Protein AF-A0A344SCT6-F1 (afdb_monomer_lite)

Radius of gyration: 14.08 Å; chains: 1; bounding box: 34×28×33 Å

Sequence (73 aa):
MYNHTKGDALRVEQNHFMAEEIGDTVIQLLENGKRVTTGNIVDLLERKRHALHGNKADQIREILIFIRKKSVM

Organism: Salmonella enterica (NCBI:txid28901)

pLDDT: mean 84.86, std 15.82, range [41.53, 98.06]

Foldseek 3Di:
DPPPPVVVVVVVVLVVVLCVLLVVLQVVCVVVVHDDDLVSSLVVLVVVLVVDDDPVNVSSVVSNVVSVVVVVD

Secondary structure (DSSP, 8-state):
---HHHHHHHHHHHHHHHHHHHHHHHHHHHHTT----HHHHHHHHHHHHHH--THHHHHHHHHHHHHHHHHT-

Structure (mmCIF, N/CA/C/O backbone):
data_AF-A0A344SCT6-F1
#
_entry.id   AF-A0A344SCT6-F1
#
loop_
_atom_site.group_PDB
_atom_site.id
_atom_site.type_symbol
_atom_site.label_atom_id
_atom_site.label_alt_id
_atom_site.label_comp_id
_atom_site.label_asym_id
_atom_site.label_entity_id
_atom_site.label_seq_id
_atom_site.pdbx_PDB_ins_code
_atom_site.Cartn_x
_atom_site.Cartn_y
_atom_site.Cartn_z
_atom_site.occupancy
_atom_site.B_iso_or_equiv
_atom_site.auth_seq_id
_atom_site.auth_comp_id
_atom_site.auth_asym_id
_atom_site.auth_atom_id
_atom_site.pdbx_PDB_model_num
ATOM 1 N N . MET A 1 1 ? 26.818 -20.647 -20.704 1.00 41.53 1 MET A N 1
ATOM 2 C CA . MET A 1 1 ? 26.732 -20.301 -19.269 1.00 41.53 1 MET A CA 1
ATOM 3 C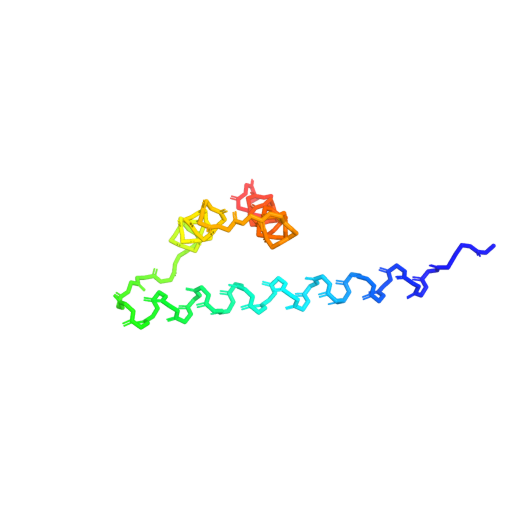 C . MET A 1 1 ? 25.798 -19.109 -19.128 1.00 41.53 1 MET A C 1
ATOM 5 O O . MET A 1 1 ? 26.200 -17.992 -19.413 1.00 41.53 1 MET A O 1
ATOM 9 N N . TYR A 1 2 ? 24.522 -19.353 -18.822 1.00 42.50 2 TYR A N 1
ATOM 10 C CA . TYR A 1 2 ? 23.545 -18.281 -18.615 1.00 42.50 2 TYR A CA 1
ATOM 11 C C . TYR A 1 2 ? 23.805 -17.621 -17.251 1.00 42.50 2 TYR A C 1
ATOM 13 O O . TYR A 1 2 ? 23.963 -18.316 -16.250 1.00 42.50 2 TYR A O 1
ATOM 21 N N . ASN A 1 3 ? 23.905 -16.290 -17.248 1.00 45.09 3 ASN A N 1
ATOM 22 C CA . ASN A 1 3 ? 24.239 -15.430 -16.107 1.00 45.09 3 ASN A CA 1
ATOM 23 C C . ASN A 1 3 ? 23.274 -15.613 -14.915 1.00 45.09 3 ASN A C 1
ATOM 25 O O . ASN A 1 3 ? 22.314 -14.857 -14.781 1.00 45.09 3 ASN A O 1
ATOM 29 N N . HIS A 1 4 ? 23.544 -16.571 -14.023 1.00 52.25 4 HIS A N 1
ATOM 30 C CA . HIS A 1 4 ? 22.793 -16.748 -12.770 1.00 52.25 4 HIS A CA 1
ATOM 31 C C . HIS A 1 4 ? 22.898 -15.522 -11.844 1.00 52.25 4 HIS A C 1
ATOM 33 O O . HIS A 1 4 ? 21.915 -15.124 -11.230 1.00 52.25 4 HIS A O 1
ATOM 39 N N . THR A 1 5 ? 24.050 -14.849 -11.816 1.00 53.25 5 THR A N 1
ATOM 40 C CA . THR A 1 5 ? 24.309 -13.689 -10.944 1.00 53.25 5 THR A CA 1
ATOM 41 C C . THR A 1 5 ? 23.472 -12.452 -11.276 1.00 53.25 5 THR A C 1
ATOM 43 O O . THR A 1 5 ? 23.112 -11.700 -10.375 1.00 53.25 5 THR A O 1
ATOM 46 N N . LYS A 1 6 ? 23.107 -12.236 -12.549 1.00 51.44 6 LYS A N 1
ATOM 47 C CA . LYS A 1 6 ? 22.239 -11.108 -12.940 1.00 51.44 6 LYS A CA 1
ATOM 48 C C . LYS A 1 6 ? 20.773 -11.334 -12.556 1.00 51.44 6 LYS A C 1
ATOM 50 O O . LYS A 1 6 ? 20.074 -10.372 -12.256 1.00 51.44 6 LYS A O 1
ATOM 55 N N . GLY A 1 7 ? 20.320 -12.590 -12.555 1.00 57.88 7 GLY A N 1
ATOM 56 C CA . GLY A 1 7 ? 18.965 -12.953 -12.135 1.00 57.88 7 GLY A CA 1
ATOM 57 C C . GLY A 1 7 ? 18.731 -12.743 -10.637 1.00 57.88 7 GLY A C 1
ATOM 58 O O . GLY A 1 7 ? 17.641 -12.331 -10.249 1.00 57.88 7 GLY A O 1
ATOM 59 N N . ASP A 1 8 ? 19.759 -12.961 -9.812 1.00 61.84 8 ASP A N 1
ATOM 60 C CA . ASP A 1 8 ? 19.690 -12.705 -8.369 1.00 61.84 8 ASP A CA 1
ATOM 61 C C . ASP A 1 8 ? 19.688 -11.213 -8.033 1.00 61.84 8 ASP A C 1
ATOM 63 O O . ASP A 1 8 ? 18.882 -10.783 -7.214 1.00 61.84 8 ASP A O 1
ATOM 67 N N . ALA A 1 9 ? 20.514 -10.398 -8.696 1.00 61.28 9 ALA A N 1
ATOM 68 C CA . ALA A 1 9 ? 20.553 -8.956 -8.439 1.00 61.28 9 ALA A CA 1
ATOM 69 C C . ALA A 1 9 ? 19.206 -8.270 -8.737 1.00 61.28 9 ALA A C 1
ATOM 71 O O . ALA A 1 9 ? 18.686 -7.538 -7.899 1.00 61.28 9 ALA A O 1
ATOM 72 N N . LEU A 1 10 ? 18.593 -8.584 -9.885 1.00 62.06 10 LEU A N 1
ATOM 73 C CA . LEU A 1 10 ? 17.279 -8.047 -10.263 1.00 62.06 10 LEU A CA 1
ATOM 74 C C . LEU A 1 10 ? 16.173 -8.486 -9.293 1.00 62.06 10 LEU A C 1
ATOM 76 O O . LEU A 1 10 ? 15.275 -7.709 -8.976 1.00 62.06 10 LEU A O 1
ATOM 80 N N . ARG A 1 11 ? 16.250 -9.722 -8.784 1.00 69.69 11 ARG A N 1
ATOM 81 C CA . ARG A 1 11 ? 15.335 -10.216 -7.747 1.00 69.69 11 ARG A CA 1
ATOM 82 C C . ARG A 1 11 ? 15.525 -9.497 -6.418 1.00 69.69 11 ARG A C 1
ATOM 84 O O . ARG A 1 11 ? 14.538 -9.204 -5.757 1.00 69.69 11 ARG A O 1
ATOM 91 N N . VAL A 1 12 ? 16.763 -9.222 -6.017 1.00 73.88 12 VAL A N 1
ATOM 92 C CA . VAL A 1 12 ? 17.066 -8.499 -4.775 1.00 73.88 12 VAL A CA 1
ATOM 93 C C . VAL A 1 12 ? 16.553 -7.062 -4.842 1.00 73.88 12 VAL A C 1
ATOM 95 O O . VAL A 1 12 ? 15.885 -6.629 -3.907 1.00 73.88 12 VAL A O 1
ATOM 98 N N . GLU A 1 13 ? 16.785 -6.353 -5.947 1.00 71.94 13 GLU A N 1
ATOM 99 C CA . GLU A 1 13 ? 16.270 -4.991 -6.143 1.00 71.94 13 GLU A CA 1
ATOM 100 C C . GLU A 1 13 ? 14.738 -4.956 -6.142 1.00 71.94 13 GLU A C 1
ATOM 102 O O . GLU A 1 13 ? 14.131 -4.127 -5.461 1.00 71.94 13 GLU A O 1
ATOM 107 N N . GLN A 1 14 ? 14.097 -5.902 -6.835 1.00 76.56 14 GLN A N 1
ATOM 108 C CA . GLN A 1 14 ? 12.642 -6.017 -6.835 1.00 76.56 14 GLN A CA 1
ATOM 109 C C . GLN A 1 14 ? 12.102 -6.325 -5.432 1.00 76.56 14 GLN A C 1
ATOM 111 O O . GLN A 1 14 ? 11.151 -5.687 -4.991 1.00 76.56 14 GLN A O 1
ATOM 116 N N . ASN A 1 15 ? 12.728 -7.247 -4.698 1.00 80.38 15 ASN A N 1
ATOM 117 C CA . ASN A 1 15 ? 12.333 -7.573 -3.328 1.00 80.38 15 ASN A CA 1
ATOM 118 C C . ASN A 1 15 ? 12.520 -6.387 -2.375 1.00 80.38 15 ASN A C 1
ATOM 120 O O . ASN A 1 15 ? 11.700 -6.203 -1.478 1.00 80.38 15 ASN A O 1
ATOM 124 N N . HIS A 1 16 ? 13.573 -5.588 -2.565 1.00 85.88 16 HIS A N 1
ATOM 125 C CA . HIS A 1 16 ? 13.813 -4.391 -1.766 1.00 85.88 16 HIS A CA 1
ATOM 126 C C . HIS A 1 16 ? 12.701 -3.362 -1.975 1.00 85.88 16 HIS A C 1
ATOM 128 O O . HIS A 1 16 ? 12.075 -2.947 -1.003 1.00 85.88 16 HIS A O 1
ATOM 134 N N . PHE A 1 17 ? 12.373 -3.057 -3.234 1.00 86.31 17 PHE A N 1
ATOM 135 C CA . PHE A 1 17 ? 11.258 -2.170 -3.567 1.00 86.31 17 PHE A CA 1
ATOM 136 C C . PHE A 1 17 ? 9.925 -2.681 -2.996 1.00 86.31 17 PHE A C 1
ATOM 138 O O . PHE A 1 17 ? 9.155 -1.926 -2.408 1.00 86.31 17 PHE A O 1
ATOM 145 N N . MET A 1 18 ? 9.645 -3.982 -3.140 1.00 89.00 18 MET A N 1
ATOM 146 C CA . MET A 1 18 ? 8.426 -4.578 -2.588 1.00 89.00 18 MET A CA 1
ATOM 147 C C . MET A 1 18 ? 8.359 -4.436 -1.063 1.00 89.00 18 MET A C 1
ATOM 149 O O . MET A 1 18 ? 7.290 -4.150 -0.527 1.00 89.00 18 MET A O 1
ATOM 153 N N . ALA A 1 19 ? 9.478 -4.646 -0.365 1.00 91.00 19 ALA A N 1
ATOM 154 C CA . ALA A 1 19 ? 9.545 -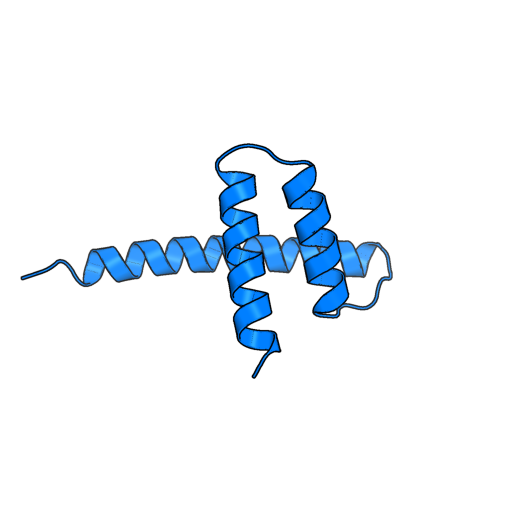4.518 1.086 1.00 91.00 19 ALA A CA 1
ATOM 155 C C . ALA A 1 19 ? 9.329 -3.070 1.543 1.00 91.00 19 ALA A C 1
ATOM 157 O O . ALA A 1 19 ? 8.589 -2.854 2.501 1.00 91.00 19 ALA A O 1
ATOM 158 N N . GLU A 1 20 ? 9.924 -2.102 0.845 1.00 94.12 20 GLU A N 1
ATOM 159 C CA . GLU A 1 20 ? 9.761 -0.671 1.115 1.00 94.12 20 GLU A CA 1
ATOM 160 C C . GLU A 1 20 ? 8.297 -0.245 0.957 1.00 94.12 20 GLU A C 1
ATOM 162 O O . GLU A 1 20 ? 7.687 0.242 1.905 1.00 94.12 20 GLU A O 1
ATOM 167 N N . GLU A 1 21 ? 7.674 -0.543 -0.184 1.00 95.00 21 GLU A N 1
ATOM 168 C CA . GLU A 1 21 ? 6.297 -0.119 -0.458 1.00 95.00 21 GLU A CA 1
ATOM 169 C C . GLU A 1 21 ? 5.271 -0.804 0.472 1.00 95.00 21 GLU A C 1
ATOM 171 O O . GLU A 1 21 ? 4.277 -0.194 0.890 1.00 95.00 21 GLU A O 1
ATOM 176 N N . ILE A 1 22 ? 5.503 -2.070 0.847 1.00 94.38 22 ILE A N 1
ATOM 177 C CA . ILE A 1 22 ? 4.696 -2.746 1.875 1.00 94.38 22 ILE A CA 1
ATOM 178 C C . ILE A 1 22 ? 4.921 -2.087 3.241 1.00 94.38 22 ILE A C 1
ATOM 180 O O . ILE A 1 22 ? 3.945 -1.826 3.946 1.00 94.38 22 ILE A O 1
ATOM 184 N N . GLY A 1 23 ? 6.173 -1.803 3.608 1.00 96.19 23 GLY A N 1
ATOM 185 C CA . GLY A 1 23 ? 6.544 -1.143 4.859 1.00 96.19 23 GLY A CA 1
ATOM 186 C C . GLY A 1 23 ? 5.868 0.216 5.016 1.00 96.19 23 GLY A C 1
ATOM 187 O O . GLY A 1 23 ? 5.174 0.441 6.007 1.00 96.19 23 GLY A O 1
ATOM 188 N N . ASP A 1 24 ? 5.955 1.065 3.995 1.00 96.56 24 ASP A N 1
ATOM 189 C CA . ASP A 1 24 ? 5.291 2.370 3.947 1.00 96.56 24 ASP A CA 1
ATOM 190 C C . ASP A 1 24 ? 3.776 2.244 4.103 1.00 96.56 24 ASP A C 1
ATOM 192 O O . ASP A 1 24 ? 3.133 3.017 4.810 1.00 96.56 24 ASP A O 1
ATOM 196 N N . THR A 1 25 ? 3.179 1.241 3.462 1.00 96.50 25 THR A N 1
ATOM 197 C CA . THR A 1 25 ? 1.740 0.980 3.573 1.00 96.50 25 THR A CA 1
ATOM 198 C C . THR A 1 25 ? 1.354 0.557 4.993 1.00 96.50 25 THR A C 1
ATOM 200 O O . THR A 1 25 ? 0.326 0.997 5.508 1.00 96.50 25 THR A O 1
ATOM 203 N N . VAL A 1 26 ? 2.175 -0.263 5.655 1.00 97.38 26 VAL A N 1
ATOM 204 C CA . VAL A 1 26 ? 1.972 -0.649 7.058 1.00 97.38 26 VAL A CA 1
ATOM 205 C C . VAL A 1 26 ? 2.084 0.565 7.977 1.00 97.38 26 VAL A C 1
ATOM 207 O O . VAL A 1 26 ? 1.204 0.757 8.815 1.00 97.38 26 VAL A O 1
ATOM 210 N N . ILE A 1 27 ? 3.103 1.407 7.792 1.00 98.06 27 ILE A N 1
ATOM 211 C CA . ILE A 1 27 ? 3.286 2.645 8.562 1.00 98.06 27 ILE A CA 1
ATOM 212 C C . ILE A 1 27 ? 2.064 3.552 8.398 1.00 98.06 27 ILE A C 1
ATOM 214 O O . ILE A 1 27 ? 1.460 3.934 9.396 1.00 98.06 27 ILE A O 1
ATOM 218 N N . GLN A 1 28 ? 1.609 3.789 7.166 1.00 97.50 28 GLN A N 1
ATOM 219 C CA . GLN A 1 28 ? 0.414 4.598 6.905 1.00 97.50 28 GLN A CA 1
ATOM 220 C C . GLN A 1 28 ? -0.844 4.034 7.575 1.00 97.50 28 GLN A C 1
ATOM 222 O O . GLN A 1 28 ? -1.709 4.791 8.017 1.00 97.50 28 GLN A O 1
ATOM 227 N N . LEU A 1 29 ? -0.999 2.709 7.648 1.00 97.88 29 LEU A N 1
ATOM 228 C CA . LEU A 1 29 ? -2.124 2.112 8.370 1.00 97.88 29 LEU A CA 1
ATOM 229 C C . LEU A 1 29 ? -2.020 2.379 9.876 1.00 97.88 29 LEU A C 1
ATOM 231 O O . LEU A 1 29 ? -3.025 2.757 10.479 1.00 97.88 29 LEU A O 1
ATOM 235 N N . LEU A 1 30 ? -0.826 2.235 10.455 1.00 97.75 30 LEU A N 1
ATOM 236 C CA . LEU A 1 30 ? -0.567 2.490 11.874 1.00 97.75 30 LEU A CA 1
ATOM 237 C C . LEU A 1 30 ? -0.787 3.961 12.246 1.00 97.75 30 LEU A C 1
ATOM 239 O O . LEU A 1 30 ? -1.484 4.234 13.221 1.00 97.75 30 LEU A O 1
ATOM 243 N N . GLU A 1 31 ? -0.272 4.898 11.449 1.00 97.69 31 GLU A N 1
ATOM 244 C CA . GLU A 1 31 ? -0.461 6.343 11.647 1.00 97.69 31 GLU A CA 1
ATOM 245 C C . GLU A 1 31 ? -1.942 6.738 11.614 1.00 97.69 31 GLU A C 1
ATOM 247 O O . GLU A 1 31 ? -2.387 7.594 12.373 1.00 97.69 31 GLU A O 1
ATOM 252 N N . ASN A 1 32 ? -2.732 6.058 10.779 1.00 96.44 32 ASN A N 1
ATOM 253 C CA . ASN A 1 32 ? -4.175 6.260 10.683 1.00 96.44 32 ASN A CA 1
ATOM 254 C C . ASN A 1 32 ? -4.983 5.461 11.727 1.00 96.44 32 ASN A C 1
ATOM 256 O O . ASN A 1 32 ? -6.213 5.411 11.632 1.00 96.44 32 ASN A O 1
ATOM 260 N N . GLY A 1 33 ? -4.328 4.779 12.675 1.00 96.44 33 GLY A N 1
ATOM 261 C CA . GLY A 1 33 ? -4.981 3.948 13.694 1.00 96.44 33 GLY A CA 1
ATOM 262 C C . GLY A 1 33 ? -5.742 2.743 13.127 1.00 96.44 33 GLY A C 1
ATOM 263 O O . GLY A 1 33 ? -6.626 2.190 13.784 1.00 96.44 33 GLY A O 1
ATOM 264 N N . LYS A 1 34 ? -5.444 2.334 11.890 1.00 96.38 34 LYS A N 1
ATOM 265 C CA . LYS A 1 34 ? -6.092 1.201 11.228 1.00 96.38 34 LYS A CA 1
ATOM 266 C C . LYS A 1 34 ? -5.365 -0.091 11.560 1.00 96.38 34 LYS A C 1
ATOM 268 O O . LYS A 1 34 ? -4.141 -0.157 11.621 1.00 96.38 34 LYS A O 1
ATOM 273 N N . ARG A 1 35 ? -6.137 -1.168 11.707 1.00 96.50 35 ARG A N 1
ATOM 274 C CA . ARG A 1 35 ? -5.583 -2.510 11.903 1.00 96.50 35 ARG A CA 1
ATOM 275 C C . ARG A 1 35 ? -4.702 -2.893 10.712 1.00 96.50 35 ARG A C 1
ATOM 277 O O . ARG A 1 35 ? -5.138 -2.797 9.567 1.00 96.50 35 ARG A O 1
ATOM 284 N N . VAL A 1 36 ? -3.503 -3.397 10.977 1.00 96.94 36 VAL A N 1
ATOM 285 C CA . VAL A 1 36 ? -2.626 -3.934 9.933 1.00 96.94 36 VAL A CA 1
ATOM 286 C C . VAL A 1 36 ? -3.090 -5.350 9.598 1.00 96.94 36 VAL A C 1
ATOM 288 O O . VAL A 1 36 ? -2.865 -6.293 10.353 1.00 96.94 36 VAL A O 1
ATOM 291 N N . THR A 1 37 ? -3.809 -5.492 8.489 1.00 95.19 37 THR A N 1
ATOM 292 C CA . THR A 1 37 ? -4.239 -6.783 7.938 1.00 95.19 37 THR A CA 1
ATOM 293 C C . THR A 1 37 ? -3.855 -6.850 6.471 1.00 95.19 37 THR A C 1
ATOM 295 O O . THR A 1 37 ? -3.740 -5.817 5.810 1.00 95.19 37 THR A O 1
ATOM 298 N N . THR A 1 38 ? -3.714 -8.060 5.932 1.00 93.75 38 THR A N 1
ATOM 299 C CA . THR A 1 38 ? -3.449 -8.250 4.502 1.00 93.75 38 THR A CA 1
ATOM 300 C C . THR A 1 38 ? -4.499 -7.560 3.632 1.00 93.75 38 THR A C 1
ATOM 302 O O . THR A 1 38 ? -4.136 -6.920 2.652 1.00 93.75 38 THR A O 1
ATOM 305 N N . GLY A 1 39 ? -5.779 -7.612 4.024 1.00 94.81 39 GLY A N 1
ATOM 306 C CA . GLY A 1 39 ? -6.858 -6.898 3.334 1.00 94.81 39 GLY A CA 1
ATOM 307 C C . GLY A 1 39 ? -6.638 -5.384 3.317 1.00 94.81 39 GLY A C 1
ATOM 308 O O . GLY A 1 39 ? -6.609 -4.783 2.251 1.00 94.81 39 GLY A O 1
ATOM 309 N N . ASN A 1 40 ? -6.357 -4.777 4.473 1.00 96.00 40 ASN A N 1
ATOM 310 C CA . ASN A 1 40 ? -6.144 -3.329 4.557 1.00 96.00 40 ASN A CA 1
ATOM 311 C C . ASN A 1 40 ? -4.897 -2.861 3.789 1.00 96.00 40 ASN A C 1
ATOM 313 O O . ASN A 1 40 ? -4.902 -1.768 3.221 1.00 96.00 40 ASN A O 1
ATOM 317 N N . ILE A 1 41 ? -3.839 -3.679 3.763 1.00 95.81 41 ILE A N 1
ATOM 318 C CA . ILE A 1 41 ? -2.631 -3.420 2.968 1.00 95.81 41 ILE A CA 1
ATOM 319 C C . ILE A 1 41 ? -2.976 -3.453 1.476 1.00 95.81 41 ILE A C 1
ATOM 321 O O . ILE A 1 41 ? -2.637 -2.519 0.753 1.00 95.81 41 ILE A O 1
ATOM 325 N N . VAL A 1 42 ? -3.693 -4.487 1.020 1.00 95.88 42 VAL A N 1
ATOM 326 C CA . VAL A 1 42 ? -4.148 -4.611 -0.375 1.00 95.88 42 VAL A CA 1
ATOM 327 C C . VAL A 1 42 ? -5.015 -3.419 -0.774 1.00 95.88 42 VAL A C 1
ATOM 329 O O . VAL A 1 42 ? -4.730 -2.789 -1.788 1.00 95.88 42 VAL A O 1
ATOM 332 N N . ASP A 1 43 ? -5.999 -3.045 0.040 1.00 95.94 43 ASP A N 1
ATOM 333 C CA . ASP A 1 43 ? -6.908 -1.931 -0.253 1.00 95.94 43 ASP A CA 1
ATOM 334 C C . ASP A 1 43 ? -6.174 -0.588 -0.387 1.00 95.94 43 ASP A C 1
ATOM 336 O O . ASP A 1 43 ? -6.569 0.297 -1.153 1.00 95.94 43 ASP A O 1
ATOM 340 N N . LEU A 1 44 ? -5.124 -0.375 0.409 1.00 96.06 44 LEU A N 1
ATOM 341 C CA . LEU A 1 44 ? -4.339 0.855 0.351 1.00 96.06 44 LEU A CA 1
ATOM 342 C C . LEU A 1 44 ? -3.378 0.853 -0.845 1.00 96.06 44 LEU A C 1
ATOM 344 O O . LEU A 1 44 ? -3.303 1.854 -1.558 1.00 96.06 44 LEU A O 1
ATOM 348 N N . LEU A 1 45 ? -2.728 -0.278 -1.128 1.00 95.94 45 LEU A N 1
ATOM 349 C CA . LEU A 1 45 ? -1.906 -0.462 -2.328 1.00 95.94 45 LEU A CA 1
ATOM 350 C C . LEU A 1 45 ? -2.723 -0.315 -3.618 1.00 95.94 45 LEU A C 1
ATOM 352 O O . LEU A 1 45 ? -2.253 0.299 -4.572 1.00 95.94 45 LEU A O 1
ATOM 356 N N . GLU A 1 46 ? -3.960 -0.814 -3.664 1.00 95.62 46 GLU A N 1
ATOM 357 C CA . GLU A 1 46 ? -4.836 -0.625 -4.823 1.00 95.62 46 GLU A CA 1
ATOM 358 C C . GLU A 1 46 ? -5.161 0.847 -5.052 1.00 95.62 46 GLU A C 1
ATOM 360 O O . GLU A 1 46 ? -5.043 1.330 -6.179 1.00 95.62 46 GLU A O 1
ATOM 365 N N . ARG A 1 47 ? -5.496 1.589 -3.991 1.00 95.00 47 ARG A N 1
ATOM 366 C CA . ARG A 1 47 ? -5.720 3.039 -4.081 1.00 95.00 47 ARG A CA 1
ATOM 367 C C . ARG A 1 47 ? -4.478 3.784 -4.560 1.00 95.00 47 ARG A C 1
ATOM 369 O O . ARG A 1 47 ? -4.595 4.608 -5.464 1.00 95.00 47 ARG A O 1
ATOM 376 N N . LYS A 1 48 ? -3.299 3.459 -4.017 1.00 93.56 48 LYS A N 1
ATOM 377 C CA . LYS A 1 48 ? -2.018 4.016 -4.480 1.00 93.56 48 LYS A CA 1
ATOM 378 C C . LYS A 1 48 ? -1.792 3.724 -5.962 1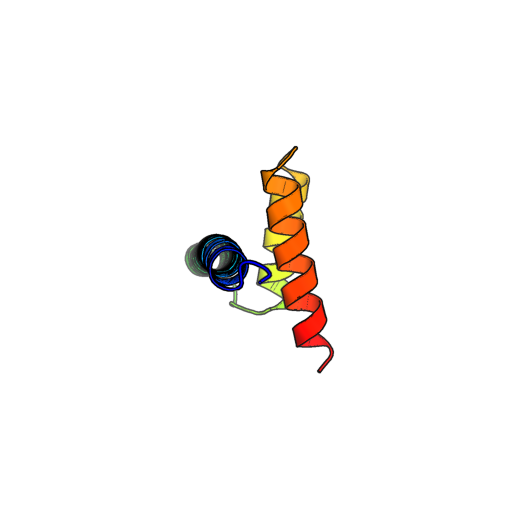.00 93.56 48 LYS A C 1
ATOM 380 O O . LYS A 1 48 ? -1.520 4.645 -6.722 1.00 93.56 48 LYS A O 1
ATOM 385 N N . ARG A 1 49 ? -1.984 2.474 -6.400 1.00 94.12 49 ARG A N 1
ATOM 386 C CA . ARG A 1 49 ? -1.873 2.087 -7.815 1.00 94.12 49 ARG A CA 1
ATOM 387 C C . ARG A 1 49 ? -2.812 2.898 -8.701 1.00 94.12 49 ARG A C 1
ATOM 389 O O . ARG A 1 49 ? -2.400 3.319 -9.769 1.00 94.12 49 ARG A O 1
ATOM 396 N N . HIS A 1 50 ? -4.061 3.098 -8.280 1.00 93.06 50 HIS A N 1
ATOM 397 C CA . HIS A 1 50 ? -5.043 3.869 -9.048 1.00 93.06 50 HIS A CA 1
ATOM 398 C C . HIS A 1 50 ? -4.702 5.361 -9.144 1.00 93.06 50 HIS A C 1
ATOM 400 O O . HIS A 1 50 ? -5.071 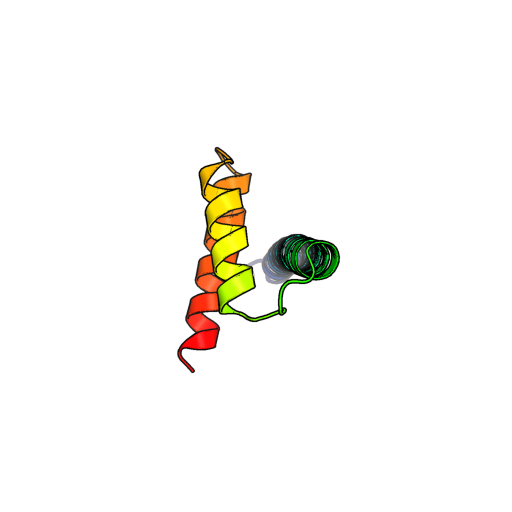5.993 -10.128 1.00 93.06 50 HIS A O 1
ATOM 406 N N . ALA A 1 51 ? -3.995 5.908 -8.153 1.00 91.88 51 ALA A N 1
ATOM 407 C CA . ALA A 1 51 ? -3.523 7.291 -8.151 1.00 91.88 51 ALA A CA 1
ATOM 408 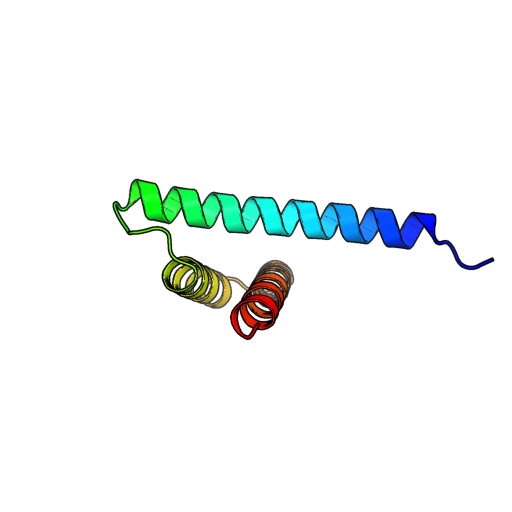C C . ALA A 1 51 ? -2.184 7.490 -8.890 1.00 91.88 51 ALA A C 1
ATOM 410 O O . ALA A 1 51 ? -1.773 8.624 -9.126 1.00 91.88 51 ALA A O 1
ATOM 411 N N . LEU A 1 52 ? -1.487 6.403 -9.230 1.00 90.88 52 LEU A N 1
ATOM 412 C CA . LEU A 1 52 ? -0.181 6.417 -9.884 1.00 90.88 52 LEU A CA 1
ATOM 413 C C . LEU A 1 52 ? -0.295 5.983 -11.350 1.00 90.88 52 LEU A C 1
ATOM 415 O O . LEU A 1 52 ? -1.193 5.243 -11.744 1.00 90.88 52 LEU A O 1
ATOM 419 N N . HIS A 1 53 ? 0.669 6.411 -12.165 1.00 86.62 53 HIS A N 1
ATOM 420 C CA . HIS A 1 53 ? 0.771 6.033 -13.574 1.00 86.62 53 HIS A CA 1
ATOM 421 C C . HIS A 1 53 ? 2.184 5.555 -13.924 1.00 86.62 53 HIS A C 1
ATOM 423 O O . HIS A 1 53 ? 3.163 5.905 -13.260 1.00 86.62 53 HIS A O 1
ATOM 429 N N . GLY A 1 54 ? 2.285 4.758 -14.991 1.00 88.62 54 GLY A N 1
ATOM 430 C CA . GLY A 1 54 ? 3.550 4.233 -15.505 1.00 88.62 54 GLY A CA 1
ATOM 431 C C . GLY A 1 54 ? 4.213 3.221 -14.568 1.00 88.62 54 GLY A C 1
ATOM 432 O O . GLY A 1 54 ? 3.539 2.518 -13.817 1.00 88.62 54 GLY A O 1
ATOM 433 N N . ASN A 1 55 ? 5.548 3.184 -14.590 1.00 87.75 55 ASN A N 1
ATOM 434 C CA . ASN A 1 55 ? 6.354 2.127 -13.966 1.00 87.75 55 ASN A CA 1
ATOM 435 C C . ASN A 1 55 ? 6.020 1.872 -12.481 1.00 87.75 55 ASN A C 1
ATOM 437 O O . ASN A 1 55 ? 5.986 0.729 -12.042 1.00 87.75 55 ASN A O 1
ATOM 441 N N . LYS A 1 56 ? 5.694 2.916 -11.707 1.00 86.81 56 LYS A N 1
ATOM 442 C CA . LYS A 1 56 ? 5.314 2.758 -10.290 1.00 86.81 56 LYS A CA 1
ATOM 443 C C . LYS A 1 56 ? 3.995 2.000 -10.107 1.00 86.81 56 LYS A C 1
ATOM 445 O O . LYS A 1 56 ? 3.874 1.186 -9.196 1.00 86.81 56 LYS A O 1
ATOM 450 N N . ALA A 1 57 ? 3.007 2.238 -10.972 1.00 91.31 57 ALA A N 1
ATOM 451 C CA . ALA A 1 57 ? 1.739 1.513 -10.924 1.00 91.31 57 ALA A CA 1
ATOM 452 C C . ALA A 1 57 ? 1.934 0.027 -11.274 1.00 91.31 57 ALA A C 1
ATOM 454 O O . ALA A 1 57 ? 1.312 -0.839 -10.653 1.00 91.31 57 ALA A O 1
ATOM 455 N N . ASP A 1 58 ? 2.836 -0.269 -12.212 1.00 91.31 58 ASP A N 1
ATOM 456 C CA . ASP A 1 58 ? 3.194 -1.640 -12.584 1.00 91.31 58 ASP A CA 1
ATOM 457 C C . ASP A 1 58 ? 3.944 -2.359 -11.454 1.00 91.31 58 ASP A C 1
ATOM 459 O O . ASP A 1 58 ? 3.621 -3.499 -11.122 1.00 91.31 58 ASP A O 1
ATOM 463 N N . GLN A 1 59 ? 4.866 -1.681 -10.770 1.00 89.94 59 GLN A N 1
ATOM 464 C CA . GLN A 1 59 ? 5.553 -2.257 -9.612 1.00 89.94 59 GLN A CA 1
ATOM 465 C C . GLN A 1 59 ? 4.587 -2.561 -8.451 1.00 89.94 59 GLN A C 1
ATOM 467 O O . GLN A 1 59 ? 4.647 -3.640 -7.859 1.00 89.94 59 GLN A O 1
ATOM 472 N N . ILE A 1 60 ? 3.632 -1.667 -8.162 1.00 93.56 60 ILE A N 1
ATOM 473 C CA . ILE A 1 60 ? 2.586 -1.933 -7.158 1.00 93.56 60 ILE A CA 1
ATOM 474 C C . ILE A 1 60 ? 1.677 -3.086 -7.598 1.00 93.56 60 ILE A C 1
ATOM 476 O O . ILE A 1 60 ? 1.246 -3.898 -6.775 1.00 93.56 60 ILE A O 1
ATOM 480 N N . ARG A 1 61 ? 1.393 -3.207 -8.899 1.00 93.19 61 ARG A N 1
ATOM 481 C CA . ARG A 1 61 ? 0.641 -4.345 -9.437 1.00 93.19 61 ARG A CA 1
ATOM 482 C C . ARG A 1 61 ? 1.356 -5.670 -9.159 1.00 93.19 61 ARG A C 1
ATOM 484 O O . ARG A 1 61 ? 0.684 -6.617 -8.753 1.00 93.19 61 ARG A O 1
ATOM 491 N N . GLU A 1 62 ? 2.673 -5.737 -9.320 1.00 91.81 62 GLU A N 1
ATOM 492 C CA . GLU A 1 62 ? 3.455 -6.936 -8.989 1.00 91.81 62 GLU A CA 1
ATOM 493 C C . GLU A 1 62 ? 3.391 -7.275 -7.491 1.00 91.81 62 GLU A C 1
ATOM 495 O O . GLU A 1 62 ? 3.178 -8.437 -7.131 1.00 91.81 62 GLU A O 1
ATOM 500 N N . ILE A 1 63 ? 3.448 -6.269 -6.608 1.00 92.75 63 ILE A N 1
ATOM 501 C CA . ILE A 1 63 ? 3.246 -6.463 -5.161 1.00 92.75 63 ILE A CA 1
ATOM 502 C C . ILE A 1 63 ? 1.874 -7.082 -4.876 1.00 92.75 63 ILE A C 1
ATOM 504 O O . ILE A 1 63 ? 1.766 -8.071 -4.148 1.00 92.75 63 ILE A O 1
ATOM 508 N N . LEU A 1 64 ? 0.815 -6.537 -5.479 1.00 93.31 64 LEU A N 1
ATOM 509 C CA . LEU A 1 64 ? -0.548 -7.042 -5.306 1.00 93.31 64 LEU A CA 1
ATOM 510 C C . LEU A 1 64 ? -0.690 -8.491 -5.793 1.00 93.31 64 LEU A C 1
ATOM 512 O O . LEU A 1 64 ? -1.357 -9.297 -5.141 1.00 93.31 64 LEU A O 1
ATOM 516 N N . ILE A 1 65 ? -0.058 -8.841 -6.917 1.00 92.12 65 ILE A N 1
ATOM 517 C CA . ILE A 1 65 ? -0.033 -10.217 -7.432 1.00 92.12 65 ILE A CA 1
ATOM 518 C C . ILE A 1 65 ? 0.677 -11.144 -6.441 1.00 92.12 65 ILE A C 1
ATOM 520 O O . ILE A 1 65 ? 0.169 -12.232 -6.156 1.00 92.12 65 ILE A O 1
ATOM 524 N N . PHE A 1 66 ? 1.821 -10.724 -5.899 1.00 90.00 66 PHE A N 1
ATOM 525 C CA . PHE A 1 66 ? 2.570 -11.500 -4.915 1.00 90.00 66 PHE A CA 1
ATOM 526 C C . PHE A 1 66 ? 1.747 -11.779 -3.652 1.00 90.00 66 PHE A C 1
ATOM 528 O O . PHE A 1 66 ? 1.614 -12.941 -3.260 1.00 90.00 66 PHE A O 1
ATOM 535 N N . ILE A 1 67 ? 1.145 -10.743 -3.057 1.00 89.69 67 ILE A N 1
ATOM 536 C CA . ILE A 1 67 ? 0.335 -10.879 -1.839 1.00 89.69 67 ILE A CA 1
ATOM 537 C C . ILE A 1 67 ? -0.831 -11.844 -2.089 1.00 89.69 67 ILE A C 1
ATOM 539 O O . ILE A 1 67 ? -1.011 -12.800 -1.338 1.00 89.69 67 ILE A O 1
ATOM 543 N N . ARG A 1 68 ? -1.569 -11.667 -3.194 1.00 87.94 68 ARG A N 1
ATOM 544 C CA . ARG A 1 68 ? -2.713 -12.527 -3.548 1.00 87.94 68 ARG A CA 1
ATOM 545 C C . ARG A 1 68 ? -2.324 -13.985 -3.740 1.00 87.94 68 ARG A C 1
ATOM 547 O O . ARG A 1 68 ? -3.025 -14.862 -3.250 1.00 87.94 68 ARG A O 1
ATOM 554 N N . LYS A 1 69 ? -1.199 -14.258 -4.406 1.00 85.69 69 LYS A N 1
ATOM 555 C CA . LYS A 1 69 ? -0.698 -15.632 -4.575 1.00 85.69 69 LYS A CA 1
ATOM 556 C C . LYS A 1 69 ? -0.379 -16.305 -3.240 1.00 85.69 69 LYS A C 1
ATOM 558 O O . LYS A 1 69 ? -0.511 -17.518 -3.139 1.00 85.69 69 LYS A O 1
ATOM 563 N N . LYS A 1 70 ? 0.052 -15.540 -2.234 1.00 78.44 70 LYS A N 1
ATOM 564 C CA . LYS A 1 70 ? 0.385 -16.059 -0.900 1.00 78.44 70 LYS A CA 1
ATOM 565 C C . LYS A 1 70 ? -0.813 -16.152 0.044 1.00 78.44 70 LYS A C 1
ATOM 567 O O . LYS A 1 70 ? -0.751 -16.943 0.970 1.00 78.44 70 LYS A O 1
ATOM 572 N N . SER A 1 71 ? -1.884 -15.395 -0.191 1.00 67.19 71 SER A N 1
ATOM 573 C CA . SER A 1 71 ? -3.110 -15.444 0.623 1.00 67.19 71 SER A CA 1
ATOM 574 C C . SER A 1 71 ? -4.086 -16.571 0.257 1.00 67.19 71 SER A C 1
ATOM 576 O O . SER A 1 71 ? -5.059 -16.760 0.975 1.00 67.19 71 SER A O 1
ATOM 578 N N . VAL A 1 72 ? -3.868 -17.278 -0.858 1.00 61.06 72 VAL A N 1
ATOM 57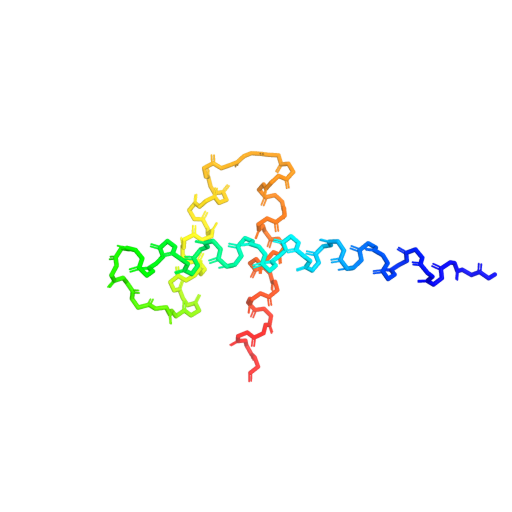9 C CA . VAL A 1 72 ? -4.706 -18.411 -1.316 1.00 61.06 72 VAL A CA 1
ATOM 580 C C . VAL A 1 72 ? -4.114 -19.774 -0.894 1.00 61.06 72 VAL A C 1
ATOM 582 O O . VAL A 1 72 ? -4.708 -20.812 -1.172 1.00 61.06 72 VAL A O 1
ATOM 585 N N . MET A 1 73 ? -2.958 -19.781 -0.218 1.00 46.97 73 MET A N 1
ATOM 586 C CA . MET A 1 73 ? -2.405 -20.958 0.473 1.00 46.97 73 MET A CA 1
ATOM 587 C C . MET A 1 73 ? -2.843 -20.969 1.932 1.00 46.97 73 MET A C 1
ATOM 589 O O . MET A 1 73 ? -3.105 -22.081 2.433 1.00 46.97 73 MET A O 1
#